Protein AF-A0AAV8ZRM4-F1 (afdb_monomer)

Organism: NCBI:txid1586634

Structure (mmCIF, N/CA/C/O backbone):
data_AF-A0AAV8ZRM4-F1
#
_entry.id   AF-A0AAV8ZRM4-F1
#
loop_
_atom_site.group_PDB
_atom_site.id
_atom_site.type_symbol
_atom_site.label_atom_id
_atom_site.label_alt_id
_atom_site.label_comp_id
_atom_site.label_asym_id
_atom_site.label_entity_id
_atom_site.label_seq_id
_atom_site.pdbx_PDB_ins_code
_atom_site.Cartn_x
_atom_site.Cartn_y
_atom_site.Cartn_z
_atom_site.occupancy
_atom_site.B_iso_or_equiv
_atom_site.auth_seq_id
_atom_site.auth_comp_id
_atom_site.auth_asym_id
_atom_site.auth_atom_id
_atom_site.pdbx_PDB_model_num
ATOM 1 N N . MET A 1 1 ? -23.446 -14.887 -36.237 1.00 44.75 1 MET A N 1
ATOM 2 C CA . MET A 1 1 ? -22.078 -15.082 -35.704 1.00 44.75 1 MET A CA 1
ATOM 3 C C . MET A 1 1 ? -21.852 -14.047 -34.610 1.00 44.75 1 MET A C 1
ATOM 5 O O . MET A 1 1 ? -22.037 -12.869 -34.881 1.00 44.75 1 MET A O 1
ATOM 9 N N . LYS A 1 2 ? -21.587 -14.454 -33.362 1.00 41.81 2 LYS A N 1
ATOM 10 C CA . LYS A 1 2 ? -21.382 -13.512 -32.247 1.00 41.81 2 LYS A CA 1
ATOM 11 C C . LYS A 1 2 ? -19.918 -13.058 -32.267 1.00 41.81 2 LYS A C 1
ATOM 13 O O . LYS A 1 2 ? -19.036 -13.883 -32.058 1.00 41.81 2 LYS A O 1
ATOM 18 N N . ASN A 1 3 ? -19.672 -11.780 -32.552 1.00 49.41 3 ASN A N 1
ATOM 19 C CA . ASN A 1 3 ? -18.357 -11.155 -32.394 1.00 49.41 3 ASN A CA 1
ATOM 20 C C . ASN A 1 3 ? -18.020 -11.109 -30.897 1.00 49.41 3 ASN A C 1
ATOM 22 O O . ASN A 1 3 ? -18.614 -10.331 -30.154 1.00 49.41 3 ASN A O 1
ATOM 26 N N . ILE A 1 4 ? -17.111 -11.974 -30.448 1.00 60.50 4 ILE A N 1
ATOM 27 C CA . ILE A 1 4 ? -16.578 -11.948 -29.083 1.00 60.50 4 ILE A CA 1
ATOM 28 C C . ILE A 1 4 ? -15.415 -10.944 -29.094 1.00 60.50 4 ILE A C 1
ATOM 30 O O . ILE A 1 4 ? -14.416 -11.215 -29.764 1.00 60.50 4 ILE A O 1
ATOM 34 N N . PRO A 1 5 ? -15.513 -9.783 -28.416 1.00 61.41 5 PRO A N 1
ATOM 35 C CA . PRO A 1 5 ? -14.389 -8.859 -28.328 1.00 61.41 5 PRO A CA 1
ATOM 36 C C . PRO A 1 5 ? -13.208 -9.561 -27.640 1.00 61.41 5 PRO A C 1
ATOM 38 O O . PRO A 1 5 ? -13.428 -10.343 -26.708 1.00 61.41 5 PRO A O 1
ATOM 41 N N . PRO A 1 6 ? -11.959 -9.318 -28.078 1.00 54.31 6 PRO A N 1
ATOM 42 C CA . PRO A 1 6 ? -10.795 -9.923 -27.454 1.00 54.31 6 PRO A CA 1
ATOM 43 C C . PRO A 1 6 ? -10.788 -9.562 -25.969 1.00 54.31 6 PRO A C 1
ATOM 45 O O . PRO A 1 6 ? -10.753 -8.390 -25.598 1.00 54.31 6 PRO A O 1
ATOM 48 N N . ASN A 1 7 ? -10.856 -10.596 -25.129 1.00 56.44 7 ASN A N 1
ATOM 49 C CA . ASN A 1 7 ? -10.723 -10.500 -23.682 1.00 56.44 7 ASN A CA 1
ATOM 50 C C . ASN A 1 7 ? -9.495 -9.624 -23.370 1.00 56.44 7 ASN A C 1
ATOM 52 O O . ASN A 1 7 ? -8.400 -9.980 -23.829 1.00 56.44 7 ASN A O 1
ATOM 56 N N . PRO A 1 8 ? -9.640 -8.479 -22.673 1.00 59.34 8 PRO A N 1
ATOM 57 C CA . PRO A 1 8 ? -8.508 -7.629 -22.352 1.00 59.34 8 PRO A CA 1
ATOM 58 C C . PRO A 1 8 ? -7.601 -8.434 -21.430 1.00 59.34 8 PRO A C 1
ATOM 60 O O . PRO A 1 8 ? -7.856 -8.557 -20.232 1.00 59.34 8 PRO A O 1
ATOM 63 N N . ARG A 1 9 ? -6.559 -9.044 -22.008 1.00 59.69 9 ARG A N 1
ATOM 64 C CA . ARG A 1 9 ? -5.504 -9.719 -21.256 1.00 59.69 9 ARG A CA 1
ATOM 65 C C . ARG A 1 9 ? -5.067 -8.720 -20.193 1.00 59.69 9 ARG A C 1
ATOM 67 O O . ARG A 1 9 ? -4.632 -7.625 -20.552 1.00 59.69 9 ARG A O 1
ATOM 74 N N . LYS A 1 10 ? -5.282 -9.055 -18.916 1.00 57.53 10 LYS A N 1
ATOM 75 C CA . LYS A 1 10 ? -4.865 -8.221 -17.784 1.00 57.53 10 LYS A CA 1
ATOM 76 C C . LYS A 1 10 ? -3.417 -7.829 -18.058 1.00 57.53 10 LYS A C 1
ATOM 78 O O . LYS A 1 10 ? -2.582 -8.716 -18.243 1.00 57.53 10 LYS A O 1
ATOM 83 N N . ARG A 1 11 ? -3.155 -6.532 -18.249 1.00 63.53 11 ARG A N 1
ATOM 84 C CA . ARG A 1 11 ? -1.788 -6.062 -18.468 1.00 63.53 11 ARG A CA 1
ATOM 85 C C . ARG A 1 11 ? -1.047 -6.397 -17.193 1.00 63.53 11 ARG A C 1
ATOM 87 O O . ARG A 1 11 ? -1.345 -5.786 -16.179 1.00 63.53 11 ARG A O 1
ATOM 94 N N . VAL A 1 12 ? -0.140 -7.366 -17.266 1.00 70.69 12 VAL A N 1
ATOM 95 C CA . VAL A 1 12 ? 0.686 -7.754 -16.128 1.00 70.69 12 VAL A CA 1
ATOM 96 C C . VAL A 1 12 ? 1.513 -6.539 -15.753 1.00 70.69 12 VAL A C 1
ATOM 98 O O . VAL A 1 12 ? 2.412 -6.141 -16.489 1.00 70.69 12 VAL A O 1
ATOM 101 N N . HIS A 1 13 ? 1.147 -5.904 -14.648 1.00 80.56 13 HIS A N 1
ATOM 102 C CA . HIS A 1 13 ? 1.895 -4.769 -14.133 1.00 80.56 13 HIS A CA 1
ATOM 103 C C . HIS A 1 13 ? 3.282 -5.230 -13.666 1.00 80.56 13 HIS A C 1
ATOM 105 O O . HIS A 1 13 ? 3.439 -6.328 -13.124 1.00 80.56 13 HIS A O 1
ATOM 111 N N . THR A 1 14 ? 4.288 -4.371 -13.819 1.00 82.50 14 THR A N 1
ATOM 112 C CA . THR A 1 14 ? 5.678 -4.668 -13.455 1.00 82.50 14 THR A CA 1
ATOM 113 C C . THR A 1 14 ? 6.023 -4.083 -12.089 1.00 82.50 14 THR A C 1
ATOM 115 O O . THR A 1 14 ? 5.791 -2.902 -11.811 1.00 82.50 14 THR A O 1
ATOM 118 N N . PHE A 1 15 ? 6.593 -4.914 -11.216 1.00 84.38 15 PHE A N 1
ATOM 119 C CA . PHE A 1 15 ? 7.136 -4.479 -9.933 1.00 84.38 15 PHE A CA 1
ATOM 120 C C . PHE A 1 15 ? 8.558 -3.974 -10.137 1.00 84.38 15 PHE A C 1
ATOM 122 O O . PHE A 1 15 ? 9.455 -4.751 -10.461 1.00 84.38 15 PHE A O 1
ATOM 129 N N . ILE A 1 16 ? 8.781 -2.684 -9.906 1.00 86.06 16 ILE A N 1
ATOM 130 C CA . ILE A 1 16 ? 10.092 -2.072 -10.109 1.00 86.06 16 ILE A CA 1
ATOM 131 C C . ILE A 1 16 ? 10.653 -1.663 -8.759 1.00 86.06 16 ILE A C 1
ATOM 133 O O . ILE A 1 16 ? 10.033 -0.915 -7.997 1.00 86.06 16 ILE A O 1
ATOM 137 N N . LYS A 1 17 ? 11.854 -2.158 -8.459 1.00 83.31 17 LYS A N 1
ATOM 138 C CA . LYS A 1 17 ? 12.674 -1.696 -7.343 1.00 83.31 17 LYS A CA 1
ATOM 139 C C . LYS A 1 17 ? 13.804 -0.851 -7.937 1.00 83.31 17 LYS A C 1
ATOM 141 O O . LYS A 1 17 ? 14.785 -1.418 -8.399 1.00 83.31 17 LYS A O 1
ATOM 146 N N . PRO A 1 18 ? 13.660 0.481 -7.975 1.00 75.75 18 PRO A N 1
ATOM 147 C CA . PRO A 1 18 ? 14.641 1.328 -8.632 1.00 75.75 18 PRO A CA 1
ATOM 148 C C . PRO A 1 18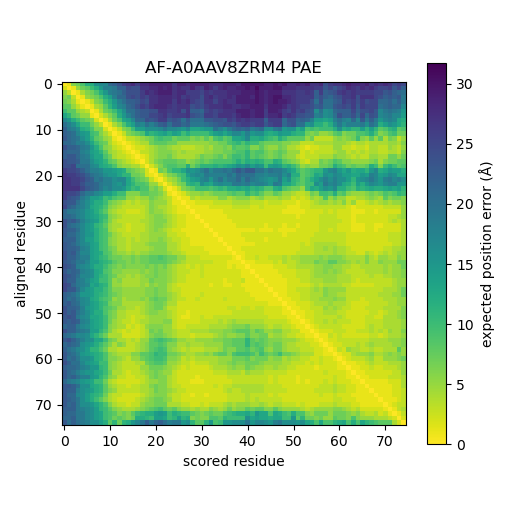 ? 15.981 1.258 -7.893 1.00 75.75 18 PRO A C 1
ATOM 150 O O . PRO A 1 18 ? 16.052 1.586 -6.706 1.00 75.75 18 PRO A O 1
ATOM 153 N N . GLU A 1 19 ? 17.025 0.850 -8.606 1.00 71.19 19 GLU A N 1
ATOM 154 C CA . GLU A 1 19 ? 18.409 0.872 -8.141 1.00 71.19 19 GLU A CA 1
ATOM 155 C C . GLU A 1 19 ? 18.973 2.266 -8.410 1.00 71.19 19 GLU A C 1
ATOM 157 O O . GLU A 1 19 ? 19.338 2.604 -9.530 1.00 71.19 19 GLU A O 1
ATOM 162 N N . VAL A 1 20 ? 18.955 3.130 -7.396 1.00 65.00 20 VAL A N 1
ATOM 163 C CA . VAL A 1 20 ? 19.559 4.465 -7.488 1.00 65.00 20 VAL A CA 1
ATOM 164 C C . VAL A 1 20 ? 20.539 4.647 -6.337 1.00 65.00 20 VAL A C 1
ATOM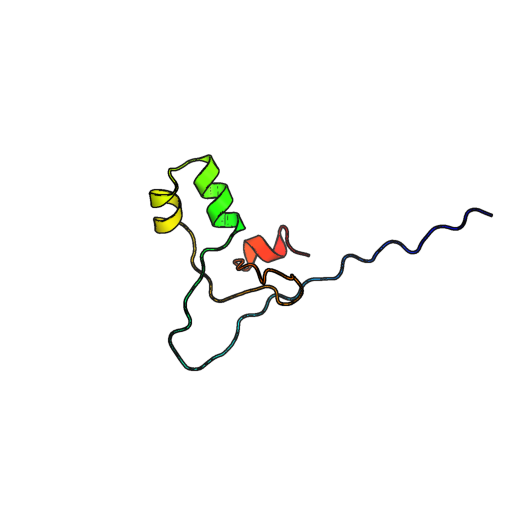 166 O O . VAL A 1 20 ? 20.157 4.390 -5.191 1.00 65.00 20 VAL A O 1
ATOM 169 N N . PRO A 1 21 ? 21.773 5.110 -6.605 1.00 55.44 21 PRO A N 1
ATOM 170 C CA . PRO A 1 21 ? 22.727 5.433 -5.555 1.00 55.44 21 PRO A CA 1
ATOM 171 C C . PRO A 1 21 ? 22.227 6.659 -4.771 1.00 55.44 21 PRO A C 1
ATOM 173 O O . PRO A 1 21 ? 22.173 7.768 -5.295 1.00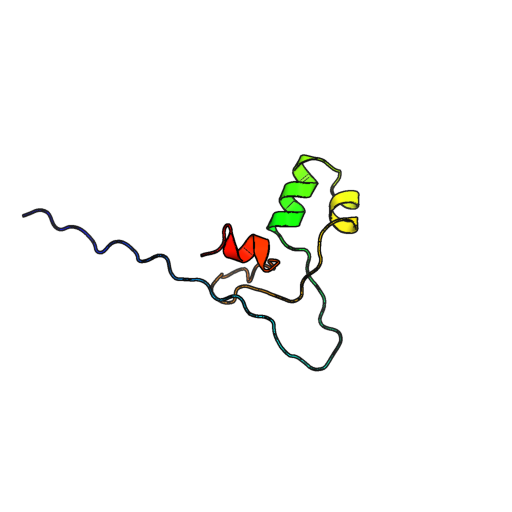 55.44 21 PRO A O 1
ATOM 176 N N . GLY A 1 22 ? 21.799 6.456 -3.519 1.00 67.19 22 GLY A N 1
ATOM 177 C CA . GLY A 1 22 ? 21.362 7.527 -2.612 1.00 67.19 22 GLY A CA 1
ATOM 178 C C . GLY A 1 22 ? 20.194 7.160 -1.684 1.00 67.19 22 GLY A C 1
ATOM 179 O O . GLY A 1 22 ? 19.609 6.079 -1.761 1.00 67.19 22 GLY A O 1
ATOM 180 N N . LYS A 1 23 ? 19.820 8.085 -0.785 1.00 62.69 23 LYS A N 1
ATOM 181 C CA . LYS A 1 23 ? 18.673 7.936 0.134 1.00 62.69 23 LYS A CA 1
ATOM 182 C C . LYS A 1 23 ? 17.355 8.226 -0.593 1.00 62.69 23 LYS A C 1
ATOM 184 O O . LYS A 1 23 ? 16.810 9.324 -0.487 1.00 62.69 23 LYS A O 1
ATOM 189 N N . LYS A 1 24 ? 16.816 7.258 -1.343 1.00 71.88 24 LYS A N 1
ATOM 190 C CA . LYS A 1 24 ? 15.484 7.428 -1.947 1.00 71.88 24 LYS A CA 1
ATOM 191 C C . LYS A 1 24 ? 14.408 7.480 -0.856 1.00 71.88 24 LYS A C 1
ATOM 193 O O . LYS A 1 24 ? 14.415 6.672 0.073 1.00 71.88 24 LYS A O 1
ATOM 198 N N . LYS A 1 25 ? 13.459 8.414 -0.985 1.00 78.69 25 LYS A N 1
ATOM 199 C CA . LYS A 1 25 ? 12.319 8.536 -0.066 1.00 78.69 25 LYS A CA 1
ATOM 200 C C . LYS A 1 25 ? 11.456 7.276 -0.160 1.00 78.69 25 LYS A C 1
ATOM 202 O O . LYS A 1 25 ? 10.817 7.034 -1.184 1.00 78.69 25 LYS A O 1
ATOM 207 N N . MET A 1 26 ? 11.448 6.477 0.904 1.00 85.75 26 MET A N 1
ATOM 208 C CA . MET A 1 26 ? 10.564 5.319 1.005 1.00 85.75 26 MET A CA 1
ATOM 209 C C . MET A 1 26 ? 9.118 5.804 1.151 1.00 85.75 26 MET A C 1
ATOM 211 O O . MET A 1 26 ? 8.845 6.740 1.903 1.00 85.75 26 MET A O 1
ATOM 215 N N . ARG A 1 27 ? 8.190 5.178 0.427 1.00 90.69 27 ARG A N 1
ATOM 216 C CA . ARG A 1 27 ? 6.754 5.489 0.483 1.00 90.69 27 ARG A CA 1
ATOM 217 C C . ARG A 1 27 ? 6.021 4.370 1.224 1.00 90.69 27 ARG A C 1
ATOM 219 O O . ARG A 1 27 ? 6.443 3.216 1.129 1.00 90.69 27 ARG A O 1
ATOM 226 N N . PRO A 1 28 ? 4.934 4.657 1.951 1.00 92.88 28 PRO A N 1
ATOM 227 C CA . PRO A 1 28 ? 4.144 3.609 2.580 1.00 92.88 28 PRO A CA 1
ATOM 228 C C . PRO A 1 28 ? 3.525 2.702 1.510 1.00 92.88 28 PRO A C 1
ATOM 230 O O . PRO A 1 28 ? 3.037 3.173 0.480 1.00 92.88 28 PRO A O 1
ATOM 233 N N . CYS A 1 29 ? 3.533 1.390 1.748 1.00 94.44 29 CYS A N 1
ATOM 234 C CA . CYS A 1 29 ? 2.799 0.453 0.904 1.00 94.44 29 CYS A CA 1
ATOM 235 C C . CYS A 1 29 ? 1.302 0.787 0.969 1.00 94.44 29 CYS A C 1
ATOM 237 O O . CYS A 1 29 ? 0.691 0.641 2.030 1.00 94.44 29 CYS A O 1
ATOM 239 N N . LYS A 1 30 ? 0.698 1.179 -0.161 1.00 91.88 30 LYS A N 1
ATOM 240 C CA . LYS A 1 30 ? -0.693 1.666 -0.223 1.00 91.88 30 LYS A CA 1
ATOM 241 C C . LYS A 1 30 ? -1.689 0.661 0.360 1.00 91.88 30 LYS A C 1
ATOM 243 O O . LYS A 1 30 ? -2.572 1.026 1.125 1.00 91.88 30 LYS A O 1
ATOM 248 N N . ARG A 1 31 ? -1.523 -0.625 0.042 1.00 92.50 31 ARG A N 1
ATOM 249 C CA . ARG A 1 31 ? -2.444 -1.675 0.502 1.00 92.50 31 ARG A CA 1
ATOM 250 C C . ARG A 1 31 ? -2.257 -2.009 1.984 1.00 92.50 31 ARG A C 1
ATOM 252 O O . ARG A 1 31 ? -3.243 -2.152 2.695 1.00 92.50 31 ARG A O 1
ATOM 259 N N . CYS A 1 32 ? -1.011 -2.083 2.462 1.00 94.44 32 CYS A N 1
ATOM 260 C CA . CYS A 1 32 ? -0.744 -2.255 3.895 1.00 94.44 32 CYS A CA 1
ATOM 261 C C . CYS A 1 32 ? -1.277 -1.069 4.703 1.00 94.44 32 CYS A C 1
ATOM 263 O O . CYS A 1 32 ? -1.848 -1.274 5.767 1.00 94.44 32 CYS A O 1
ATOM 265 N N . TYR A 1 33 ? -1.108 0.152 4.187 1.00 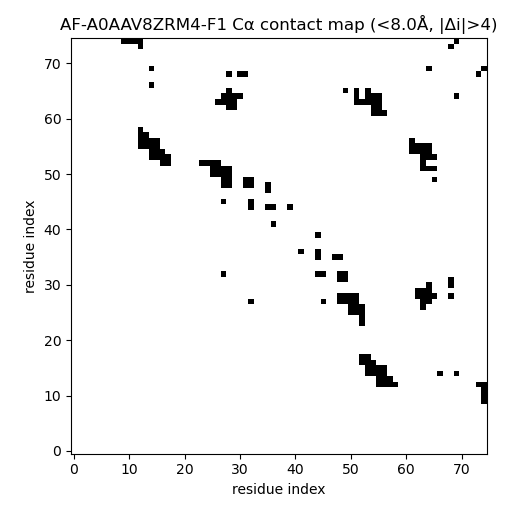95.12 33 TYR A N 1
ATOM 266 C CA . TYR A 1 33 ? -1.624 1.361 4.817 1.00 95.12 33 TYR A CA 1
ATOM 267 C C . TYR A 1 33 ? -3.142 1.309 4.954 1.00 95.12 33 TYR A C 1
ATOM 269 O O . TYR A 1 33 ? -3.659 1.469 6.053 1.00 95.12 33 TYR A O 1
ATOM 277 N N . ASN A 1 34 ? -3.847 1.010 3.860 1.00 93.56 34 ASN A N 1
ATOM 278 C CA . ASN A 1 34 ? -5.305 0.920 3.865 1.00 93.56 34 ASN A CA 1
ATOM 279 C C . ASN A 1 34 ? -5.804 -0.144 4.852 1.00 93.56 34 ASN A C 1
ATOM 281 O O . ASN A 1 34 ? -6.680 0.151 5.655 1.00 93.56 34 ASN A O 1
ATOM 285 N N . LYS A 1 35 ? -5.178 -1.329 4.882 1.00 94.44 35 LYS A N 1
ATOM 286 C CA . LYS A 1 35 ? -5.525 -2.387 5.847 1.00 94.44 35 LYS A CA 1
ATOM 287 C C . LYS A 1 35 ? -5.303 -1.957 7.303 1.00 94.44 35 LYS A C 1
ATOM 289 O O . LYS A 1 35 ? -6.059 -2.328 8.191 1.00 94.44 35 LYS A O 1
ATOM 294 N N . LEU A 1 36 ? -4.266 -1.164 7.572 1.00 95.75 36 LEU A N 1
ATOM 295 C CA . LEU A 1 36 ? -4.058 -0.594 8.904 1.00 95.75 36 LEU A CA 1
ATOM 296 C C . LEU A 1 36 ? -5.101 0.484 9.218 1.00 95.75 36 LEU A C 1
ATOM 298 O O . LEU A 1 36 ? -5.612 0.512 10.328 1.00 95.75 36 LEU A O 1
ATOM 302 N N . ARG A 1 37 ? -5.478 1.329 8.252 1.00 96.56 37 ARG A N 1
ATOM 303 C CA . ARG A 1 37 ? -6.508 2.369 8.432 1.00 96.56 37 ARG A CA 1
ATOM 304 C C . ARG A 1 37 ? -7.894 1.817 8.763 1.00 96.56 37 ARG A C 1
ATOM 306 O O . ARG A 1 37 ? -8.680 2.554 9.347 1.00 96.56 37 ARG A O 1
ATOM 313 N N . GLU A 1 38 ? -8.175 0.561 8.422 1.00 96.06 38 GLU A N 1
ATOM 314 C CA . GLU A 1 38 ? -9.407 -0.141 8.817 1.00 96.06 38 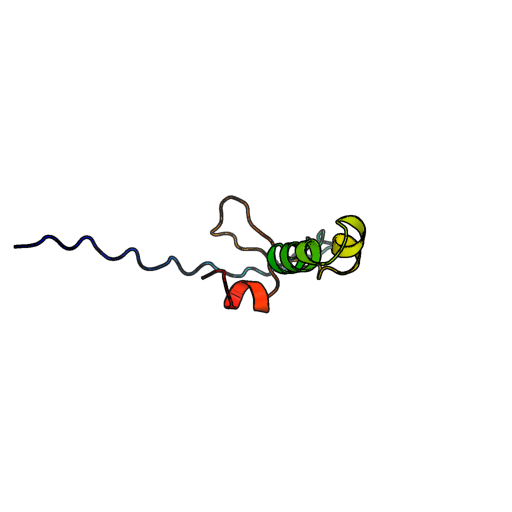GLU A CA 1
ATOM 315 C C . GLU A 1 38 ? -9.476 -0.420 10.326 1.00 96.06 38 GLU A C 1
ATOM 317 O O . GLU A 1 38 ? -10.563 -0.569 10.871 1.00 96.06 38 GLU A O 1
ATOM 322 N N . THR A 1 39 ? -8.328 -0.491 11.008 1.00 95.88 39 THR A N 1
ATOM 323 C CA . THR A 1 39 ? -8.243 -0.921 12.416 1.00 95.88 39 THR A CA 1
ATOM 324 C C . THR A 1 39 ? -7.657 0.134 13.349 1.00 95.88 39 THR A C 1
ATOM 326 O O . THR A 1 39 ? -7.982 0.146 14.532 1.00 95.88 39 THR A O 1
ATOM 329 N N . VAL A 1 40 ? -6.797 1.023 12.845 1.00 95.38 40 VAL A N 1
ATOM 330 C CA . VAL A 1 40 ? -6.108 2.044 13.643 1.00 95.38 40 VAL A CA 1
ATOM 331 C C . VAL A 1 40 ? -6.220 3.441 13.034 1.00 95.38 40 VAL A C 1
ATOM 333 O O . VAL A 1 40 ? -6.522 3.642 11.850 1.00 95.38 40 VAL A O 1
ATOM 336 N N . SER A 1 41 ? -5.929 4.445 13.863 1.00 96.31 41 SER A N 1
ATOM 337 C CA . SER A 1 41 ? -5.893 5.844 13.440 1.00 96.31 41 SER A CA 1
ATOM 338 C C . SER A 1 41 ? -4.862 6.083 12.326 1.00 96.31 41 SER A C 1
ATOM 340 O O . SER A 1 41 ? -3.888 5.345 12.178 1.00 96.31 41 SER A O 1
ATOM 342 N N . SER A 1 42 ? -5.039 7.156 11.548 1.00 94.00 42 SER A N 1
ATOM 343 C CA . SER A 1 42 ? -4.116 7.509 10.458 1.00 94.00 42 SER A CA 1
ATOM 344 C C . SER A 1 42 ? -2.672 7.631 10.937 1.00 94.00 42 SER A C 1
ATOM 346 O O . SER A 1 42 ? -1.762 7.073 10.333 1.00 94.00 42 SER A O 1
ATOM 348 N N . ARG A 1 43 ? -2.475 8.290 12.083 1.00 94.50 43 ARG A N 1
ATOM 349 C CA . ARG A 1 43 ? -1.155 8.508 12.680 1.00 94.50 43 ARG A CA 1
ATOM 350 C C . ARG A 1 43 ? -0.486 7.202 13.105 1.00 94.50 43 ARG A C 1
ATOM 352 O O . ARG A 1 43 ? 0.730 7.072 12.995 1.00 94.50 43 ARG A O 1
ATOM 359 N N . GLU A 1 44 ? -1.255 6.242 13.607 1.00 94.19 44 GLU A N 1
ATOM 360 C CA . GLU A 1 44 ? -0.725 4.926 13.966 1.00 94.19 44 GLU A CA 1
ATOM 361 C C . GLU A 1 44 ? -0.471 4.047 12.747 1.00 94.19 44 GLU A C 1
ATOM 363 O O . GLU A 1 44 ? 0.535 3.338 12.719 1.00 94.19 44 GLU A O 1
ATOM 368 N N . ALA A 1 45 ? -1.334 4.119 11.731 1.00 95.56 45 ALA A N 1
ATOM 369 C CA . ALA A 1 45 ? -1.120 3.435 10.463 1.00 95.56 45 ALA A CA 1
ATOM 370 C C . ALA A 1 45 ? 0.188 3.905 9.815 1.00 95.56 45 ALA A C 1
ATOM 372 O O . ALA A 1 45 ? 0.998 3.067 9.432 1.00 95.56 45 ALA A O 1
ATOM 373 N N . ASP A 1 46 ? 0.451 5.214 9.779 1.00 92.50 46 ASP A N 1
ATOM 374 C CA . ASP A 1 46 ? 1.705 5.779 9.260 1.00 92.50 46 ASP A CA 1
ATOM 375 C C . ASP A 1 46 ? 2.945 5.285 10.021 1.00 92.50 46 ASP A C 1
ATOM 377 O O . ASP A 1 46 ? 3.978 5.011 9.415 1.00 92.50 46 ASP A O 1
ATOM 381 N N . LYS A 1 47 ? 2.851 5.096 11.342 1.00 93.38 47 LYS A N 1
ATOM 382 C CA . LYS A 1 47 ? 3.962 4.549 12.141 1.00 93.38 47 LYS A CA 1
ATOM 383 C C . LYS A 1 47 ? 4.183 3.049 11.918 1.00 93.38 47 LYS A C 1
ATOM 385 O O . LYS A 1 47 ? 5.319 2.591 11.987 1.00 93.38 47 LYS A O 1
ATOM 390 N N . LYS A 1 48 ? 3.110 2.281 11.701 1.00 92.75 48 LYS A N 1
ATOM 391 C CA . LYS A 1 48 ? 3.144 0.806 11.614 1.00 92.75 48 LYS A CA 1
ATOM 392 C C . LYS A 1 48 ? 3.285 0.287 10.181 1.00 92.75 48 LYS A C 1
ATOM 394 O O . LYS A 1 48 ? 3.648 -0.871 9.977 1.00 92.75 48 LYS A O 1
ATOM 399 N N . VAL A 1 49 ? 2.972 1.102 9.177 1.00 95.31 49 VAL A N 1
ATOM 400 C CA . VAL A 1 49 ? 2.969 0.669 7.780 1.00 95.31 49 VAL A CA 1
ATOM 401 C C . VAL A 1 49 ? 4.381 0.385 7.276 1.00 95.31 49 VAL A C 1
ATOM 403 O O . VAL A 1 49 ? 5.342 1.118 7.518 1.00 95.31 49 VAL A O 1
ATOM 406 N N . ARG A 1 50 ? 4.499 -0.682 6.484 1.00 92.38 50 ARG A N 1
ATOM 407 C CA . ARG A 1 50 ? 5.736 -1.000 5.780 1.00 92.38 50 ARG A CA 1
ATOM 408 C C . ARG A 1 50 ? 6.030 0.059 4.722 1.00 92.38 50 ARG A C 1
ATOM 410 O O . ARG A 1 50 ? 5.268 0.221 3.766 1.00 92.38 50 ARG A O 1
ATOM 417 N N . HIS A 1 51 ? 7.171 0.715 4.868 1.00 91.50 51 HIS A N 1
ATOM 418 C CA . HIS A 1 51 ? 7.708 1.633 3.878 1.00 91.50 51 HIS A CA 1
ATOM 419 C C . HIS A 1 51 ? 8.519 0.859 2.838 1.00 91.50 51 HIS A C 1
ATOM 421 O O . HIS A 1 51 ? 9.271 -0.061 3.169 1.00 91.50 51 HIS A O 1
ATOM 427 N N . VAL A 1 52 ? 8.335 1.199 1.567 1.00 91.31 52 VAL A N 1
ATOM 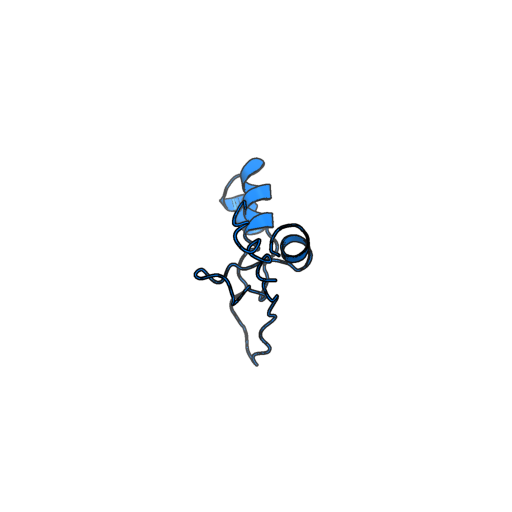428 C CA . VAL A 1 52 ? 8.935 0.509 0.427 1.00 91.31 52 VAL A CA 1
ATOM 429 C C . VAL A 1 52 ? 9.451 1.515 -0.593 1.00 91.31 52 VAL A C 1
ATOM 431 O O . VAL A 1 52 ? 8.949 2.631 -0.715 1.00 91.31 52 VAL A O 1
ATOM 434 N N . ILE A 1 53 ? 10.484 1.109 -1.322 1.00 89.75 53 ILE A N 1
ATOM 435 C CA . ILE A 1 53 ? 11.059 1.885 -2.429 1.00 89.75 53 ILE A CA 1
ATOM 436 C C . ILE A 1 53 ? 10.420 1.472 -3.764 1.00 89.75 53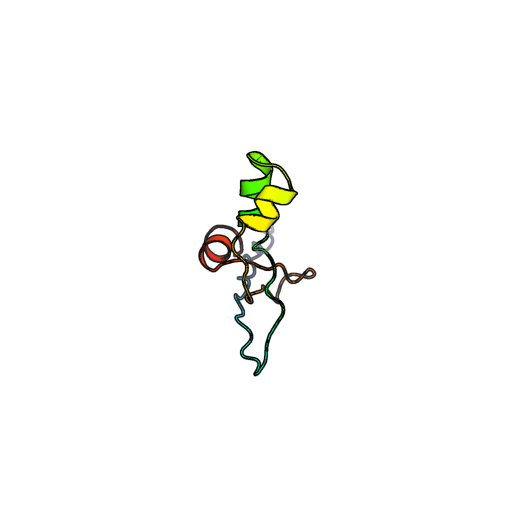 ILE A C 1
ATOM 438 O O . ILE A 1 53 ? 10.478 2.209 -4.744 1.00 89.75 53 ILE A O 1
ATOM 442 N N . SER A 1 54 ? 9.798 0.294 -3.791 1.00 88.06 54 SER A N 1
ATOM 443 C CA . SER A 1 54 ? 9.200 -0.298 -4.974 1.00 88.06 54 SER A CA 1
ATOM 444 C C . SER A 1 54 ? 7.902 0.378 -5.399 1.00 88.06 54 SER A C 1
ATOM 446 O O . SER A 1 54 ? 7.076 0.759 -4.563 1.00 88.06 54 SER A O 1
ATOM 448 N N . CYS A 1 55 ? 7.707 0.468 -6.710 1.00 87.12 55 CYS A N 1
ATOM 449 C CA . CYS A 1 55 ? 6.517 1.025 -7.343 1.00 87.12 55 CYS A CA 1
ATOM 450 C C . CYS A 1 55 ? 6.108 0.224 -8.586 1.00 87.12 55 CYS A C 1
ATOM 452 O O . CYS A 1 55 ? 6.876 -0.587 -9.097 1.00 87.12 55 CYS A O 1
ATOM 454 N N . CYS A 1 56 ? 4.883 0.459 -9.053 1.00 85.94 56 CYS A N 1
ATOM 455 C CA . CYS A 1 56 ? 4.403 0.007 -10.358 1.00 85.94 56 CYS A CA 1
ATOM 456 C C . CYS A 1 56 ? 4.525 1.153 -11.372 1.00 85.94 56 CYS A C 1
ATOM 458 O O . CYS A 1 56 ? 3.869 2.173 -11.161 1.00 85.94 56 CYS A O 1
ATOM 460 N N . ASP A 1 57 ? 5.319 1.021 -12.440 1.00 81.81 57 ASP A N 1
ATOM 461 C CA . ASP A 1 57 ? 5.405 2.072 -13.477 1.00 81.81 57 ASP A CA 1
ATOM 462 C C . ASP A 1 57 ? 4.252 2.033 -14.489 1.00 81.81 57 ASP A C 1
ATOM 464 O O . ASP A 1 57 ? 3.961 3.055 -15.106 1.00 81.81 57 ASP A O 1
ATOM 468 N N . ASP A 1 58 ? 3.540 0.909 -14.605 1.00 83.31 58 ASP A N 1
ATOM 469 C CA . ASP A 1 58 ? 2.379 0.774 -15.498 1.00 83.31 58 ASP A CA 1
ATOM 470 C C . ASP A 1 58 ? 1.148 1.555 -15.013 1.00 83.31 58 ASP A C 1
ATOM 472 O O . ASP A 1 58 ? 0.242 1.877 -15.782 1.00 83.31 58 ASP A O 1
ATOM 476 N N . CYS A 1 59 ? 1.098 1.880 -13.721 1.00 84.50 59 CYS A N 1
ATOM 477 C CA . CYS A 1 59 ? 0.005 2.645 -13.144 1.00 84.50 59 CYS A CA 1
ATOM 478 C C . CYS A 1 59 ? 0.248 4.155 -13.249 1.00 84.50 59 CYS A C 1
ATOM 480 O O . CYS A 1 59 ? 1.296 4.632 -12.808 1.00 84.50 59 CYS A O 1
ATOM 482 N N . PRO A 1 60 ? -0.764 4.954 -13.640 1.00 81.19 60 PRO A N 1
ATOM 483 C CA . PRO A 1 60 ? -0.613 6.405 -13.797 1.00 81.19 60 PRO A CA 1
ATOM 484 C C . PRO A 1 60 ? -0.209 7.114 -12.494 1.00 81.19 60 PRO A C 1
ATOM 486 O O . PRO A 1 60 ? 0.480 8.126 -12.515 1.00 81.19 60 PRO A O 1
ATOM 489 N N . GLN A 1 61 ? -0.592 6.562 -11.337 1.00 83.88 61 GLN A N 1
ATOM 490 C CA . GLN A 1 61 ? -0.262 7.118 -10.017 1.00 83.88 61 GLN A CA 1
ATOM 491 C C . GLN A 1 61 ? 1.046 6.574 -9.419 1.00 83.88 61 GLN A C 1
ATOM 493 O O . GLN A 1 61 ? 1.388 6.919 -8.283 1.00 83.88 61 GLN A O 1
ATOM 498 N N . LYS A 1 62 ? 1.731 5.667 -10.128 1.00 84.88 62 LYS A N 1
ATOM 499 C CA . LYS A 1 62 ? 2.923 4.943 -9.666 1.00 84.88 62 LYS A CA 1
ATOM 500 C C . LYS A 1 62 ? 2.842 4.527 -8.188 1.00 84.88 62 LYS A C 1
ATOM 502 O O . LYS A 1 62 ? 3.622 5.008 -7.354 1.00 84.88 62 LYS A O 1
ATOM 507 N N . PRO A 1 63 ? 1.827 3.727 -7.809 1.00 88.12 63 PRO A N 1
ATOM 508 C CA . PRO A 1 63 ? 1.584 3.354 -6.426 1.00 88.12 63 PRO A CA 1
ATOM 509 C C . PRO A 1 63 ? 2.746 2.525 -5.875 1.00 88.12 63 PRO A C 1
ATOM 511 O O . PRO A 1 63 ? 3.331 1.693 -6.569 1.00 88.12 63 PRO A O 1
ATOM 514 N N . ALA A 1 64 ? 3.056 2.756 -4.601 1.00 91.19 64 ALA A N 1
ATOM 515 C CA . ALA A 1 64 ? 4.053 1.991 -3.874 1.00 91.19 64 ALA A CA 1
ATOM 516 C C . ALA A 1 64 ? 3.406 0.751 -3.246 1.00 91.19 64 ALA A C 1
ATOM 518 O O . ALA A 1 64 ? 2.436 0.861 -2.487 1.00 91.19 64 ALA A O 1
ATOM 519 N N . TYR A 1 65 ? 3.962 -0.423 -3.535 1.00 92.00 65 TYR A N 1
ATOM 520 C CA . TYR A 1 65 ? 3.519 -1.698 -2.974 1.00 92.00 65 TYR A CA 1
ATOM 521 C C . TYR A 1 65 ? 4.715 -2.494 -2.471 1.00 92.00 65 TYR A C 1
ATOM 523 O O . TYR A 1 65 ? 5.789 -2.456 -3.066 1.00 92.00 65 TYR A O 1
ATOM 531 N N . CYS A 1 66 ? 4.538 -3.226 -1.371 1.00 92.19 66 CYS A N 1
ATOM 532 C CA . CYS A 1 66 ? 5.466 -4.294 -1.019 1.00 92.19 66 CYS A CA 1
ATOM 533 C C . CYS A 1 66 ? 5.254 -5.489 -1.957 1.00 92.19 66 CYS A C 1
ATOM 535 O O . CYS A 1 66 ? 4.171 -5.639 -2.521 1.00 92.19 66 CYS A O 1
ATOM 537 N N . LEU A 1 67 ? 6.264 -6.353 -2.082 1.00 89.31 67 LEU A N 1
ATOM 538 C CA . LEU A 1 67 ? 6.224 -7.513 -2.980 1.00 89.31 67 LEU A CA 1
ATOM 539 C C . LEU A 1 67 ? 4.962 -8.371 -2.782 1.00 89.31 67 LEU A C 1
ATOM 541 O O . LEU A 1 67 ? 4.291 -8.723 -3.742 1.00 89.31 67 LEU A O 1
ATOM 545 N N . ASN A 1 68 ? 4.581 -8.633 -1.528 1.00 90.69 68 ASN 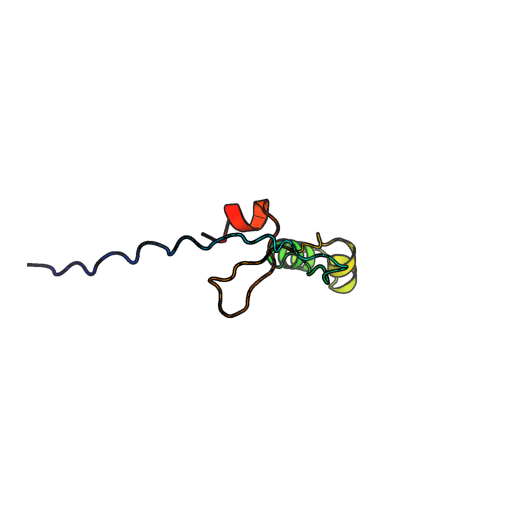A N 1
ATOM 546 C CA . ASN A 1 68 ? 3.386 -9.419 -1.220 1.00 90.69 68 ASN A CA 1
ATOM 547 C C . ASN A 1 68 ? 2.096 -8.715 -1.691 1.00 90.69 68 ASN A C 1
ATOM 549 O O . ASN A 1 68 ? 1.274 -9.305 -2.387 1.00 90.69 68 ASN A O 1
ATOM 553 N N . CYS A 1 69 ? 1.923 -7.427 -1.374 1.00 91.00 69 CYS A N 1
ATOM 554 C CA . CYS A 1 69 ? 0.734 -6.682 -1.798 1.00 91.00 69 CYS A CA 1
ATOM 555 C C . CYS A 1 69 ? 0.646 -6.504 -3.313 1.00 91.00 69 CYS A C 1
ATOM 557 O O . CYS A 1 69 ? -0.469 -6.436 -3.828 1.00 91.00 69 CYS A O 1
ATOM 559 N N . PHE A 1 70 ? 1.792 -6.429 -3.990 1.00 89.62 70 PHE A N 1
ATOM 560 C CA . PHE A 1 70 ? 1.861 -6.416 -5.442 1.00 89.62 70 PHE A CA 1
ATOM 561 C C . PHE A 1 70 ? 1.350 -7.750 -6.005 1.00 89.62 70 PHE A C 1
ATOM 563 O O . PHE A 1 70 ? 0.317 -7.780 -6.663 1.00 89.62 70 PHE A O 1
ATOM 570 N N . ASN A 1 71 ? 1.959 -8.869 -5.608 1.00 86.12 71 ASN A N 1
ATOM 571 C CA . ASN A 1 71 ? 1.605 -10.200 -6.117 1.00 86.12 71 ASN A CA 1
ATOM 572 C C . ASN A 1 71 ? 0.153 -10.618 -5.818 1.00 86.12 71 ASN A C 1
ATOM 574 O O . ASN A 1 71 ? -0.442 -11.373 -6.575 1.00 86.12 71 ASN A O 1
ATOM 578 N N . THR A 1 72 ? -0.429 -10.151 -4.711 1.00 85.38 72 THR A N 1
ATOM 579 C CA . THR A 1 72 ? -1.774 -10.565 -4.264 1.00 85.38 72 THR A CA 1
ATOM 580 C C . THR A 1 72 ? -2.912 -9.685 -4.775 1.00 85.38 72 THR A C 1
ATOM 582 O O . THR A 1 72 ? -4.073 -9.944 -4.461 1.00 85.38 72 THR A O 1
ATOM 585 N N . GLY A 1 73 ? -2.640 -8.565 -5.442 1.00 72.94 73 GLY A N 1
ATOM 586 C CA . GLY A 1 73 ? -3.721 -7.655 -5.851 1.00 72.94 73 GLY A CA 1
ATOM 587 C C . GLY A 1 73 ? -3.321 -6.541 -6.797 1.00 72.94 73 GLY A C 1
ATOM 588 O O . GLY A 1 73 ? -4.046 -5.553 -6.901 1.00 72.94 73 GLY A O 1
ATOM 589 N N . HIS A 1 74 ? -2.174 -6.678 -7.451 1.00 71.75 74 HIS A N 1
ATOM 590 C CA . HIS A 1 74 ? -1.697 -5.764 -8.469 1.00 71.75 74 HIS A CA 1
ATOM 591 C C . HIS A 1 74 ? -1.030 -6.578 -9.588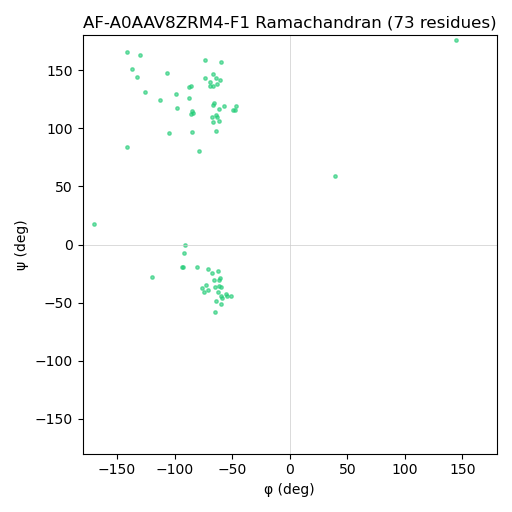 1.00 71.75 74 HIS A C 1
ATOM 593 O O . HIS A 1 74 ? 0.176 -6.803 -9.558 1.00 71.75 74 HIS A O 1
ATOM 599 N N . ILE A 1 75 ? -1.854 -7.086 -10.515 1.00 62.81 75 ILE A N 1
ATOM 600 C CA . ILE A 1 75 ? -1.470 -7.937 -11.654 1.00 62.81 75 ILE A CA 1
ATOM 601 C C . ILE A 1 75 ? -2.366 -7.633 -12.847 1.00 62.81 75 ILE A C 1
ATOM 603 O O . ILE A 1 75 ? -3.590 -7.464 -12.622 1.00 62.81 75 ILE A O 1
#

Mean predicted aligned error: 8.66 Å

Sequence (75 aa):
MKNIPPNPRKRVHTFIKPEVPGKKKMRPCKRCYNKLRETVSSREADKKVRHVISCCDDCPQKPAYCLNCFNTGHI

pLDDT: mean 81.69, std 14.36, range [41.81, 96.56]

Secondary structure (DSSP, 8-state):
----PPP-------EE----SS----EE-HHHHHHHHTTS-HHHHHHHSPEES-EESSSTT--B--HHHHHTT--

Radius of gyration: 16.18 Å; Cα contacts (8 Å, |Δi|>4): 91; chains: 1; bounding box: 45×24×50 Å

Solvent-accessible surface area (backbone atoms only — not comparable to full-atom values): 4655 Å² total; per-residue (Å²): 133,85,86,74,76,80,75,79,71,70,68,72,52,51,86,43,71,78,90,61,99,69,90,73,82,60,37,60,14,53,64,56,31,53,61,32,49,77,78,40,53,67,73,55,18,66,72,70,34,60,64,27,73,23,28,27,78,78,42,96,80,45,54,29,37,42,72,66,59,28,76,75,74,49,89

Foldseek 3Di:
DDPDPPDPPPPQWDKDQDDDPDDDDFDFAPVQLVVVVVPDDNVVSVVPTDTGSIFTPVDPVRGDHDPVRCVPPPD